Protein AF-A0A965Q3W1-F1 (afdb_monomer_lite)

Radius of gyration: 18.94 Å; chains: 1; bounding box: 45×27×51 Å

pLDDT: mean 90.98, std 9.0, range [43.03, 97.62]

Secondary structure (DSSP, 8-state):
---SEEEETTTTEEEETT--SPPPPGGGEEEESSSHHHHHTTPEEPTTT-TTS-HHHHHHHHHHHHHHHHHHHHH-TTS-HHHHHHHTT--HHHHHHHHHHHHSS-HHHHHHHHHTT-

Sequence (118 aa):
MPSAFYGVVTTRIFCRTGCPSRRPNPENVLYFSNINEPKKIGFRACKRCRPDLPSPALEEFQRQMTEDFVQLAISSPEKTIRQLAEELAVSRRQLERITVIVSGLTPRKLARREQSKL

Structure (mmCIF, N/CA/C/O backbone):
data_AF-A0A965Q3W1-F1
#
_entry.id   AF-A0A965Q3W1-F1
#
loop_
_atom_site.group_PDB
_atom_site.id
_atom_site.type_symbol
_atom_site.label_atom_id
_atom_site.label_alt_id
_atom_site.label_comp_id
_atom_site.label_asym_id
_atom_site.label_entity_id
_atom_site.label_seq_id
_atom_site.pdbx_PDB_ins_code
_atom_site.Cartn_x
_atom_site.Cartn_y
_atom_site.Cartn_z
_atom_site.occupancy
_atom_site.B_iso_or_equiv
_atom_site.auth_seq_id
_atom_site.auth_comp_id
_atom_site.auth_asym_id
_atom_site.auth_atom_id
_atom_site.pdbx_PDB_model_num
ATOM 1 N N . MET A 1 1 ? 27.103 -5.321 -6.025 1.00 43.03 1 MET A N 1
ATOM 2 C CA . MET A 1 1 ? 25.897 -4.692 -5.442 1.00 43.03 1 MET A CA 1
ATOM 3 C C . MET A 1 1 ? 24.711 -5.115 -6.297 1.00 43.03 1 MET A C 1
ATOM 5 O O . MET A 1 1 ? 24.743 -4.791 -7.479 1.00 43.03 1 MET A O 1
ATOM 9 N N . PRO A 1 2 ? 23.748 -5.916 -5.806 1.00 51.88 2 PRO A N 1
ATOM 10 C CA . PRO A 1 2 ? 22.623 -6.342 -6.635 1.00 51.88 2 PRO A CA 1
ATOM 11 C C . PRO A 1 2 ? 21.817 -5.112 -7.073 1.00 51.88 2 PRO A C 1
ATOM 13 O O . PRO A 1 2 ? 21.425 -4.295 -6.242 1.00 51.88 2 PRO A O 1
ATOM 16 N N . SER A 1 3 ? 21.624 -4.965 -8.382 1.00 62.41 3 SER A N 1
ATOM 17 C CA . SER A 1 3 ? 20.869 -3.878 -9.008 1.00 62.41 3 SER A CA 1
ATOM 18 C C . SER A 1 3 ? 19.485 -3.752 -8.369 1.00 62.41 3 SER A C 1
ATOM 20 O O . SER A 1 3 ? 18.779 -4.749 -8.256 1.00 62.41 3 SER A O 1
ATOM 22 N N . ALA A 1 4 ? 19.077 -2.550 -7.951 1.00 81.00 4 ALA A N 1
ATOM 23 C CA . ALA A 1 4 ? 17.806 -2.351 -7.244 1.00 81.00 4 ALA A CA 1
ATOM 24 C C . ALA A 1 4 ? 16.572 -2.657 -8.119 1.00 81.00 4 ALA A C 1
ATOM 26 O O . ALA A 1 4 ? 15.481 -2.910 -7.596 1.00 81.00 4 ALA A O 1
ATOM 27 N N . PHE A 1 5 ? 16.746 -2.663 -9.445 1.00 90.88 5 PHE A N 1
ATOM 28 C CA . PHE A 1 5 ? 15.678 -2.862 -10.412 1.00 90.88 5 PHE A CA 1
ATOM 29 C C . PHE A 1 5 ? 16.047 -3.894 -11.479 1.00 90.88 5 PHE A C 1
ATOM 31 O O . PHE A 1 5 ? 17.208 -4.053 -11.856 1.00 90.88 5 PHE A O 1
ATOM 38 N N . TYR A 1 6 ? 15.027 -4.566 -12.006 1.00 94.19 6 TYR A N 1
ATOM 39 C CA . TYR A 1 6 ? 15.139 -5.420 -13.185 1.00 94.19 6 TYR A CA 1
ATOM 40 C C . TYR A 1 6 ? 13.933 -5.214 -14.101 1.00 94.19 6 TYR A C 1
ATOM 42 O O . TYR A 1 6 ? 12.855 -4.859 -13.629 1.00 94.19 6 TYR A O 1
ATOM 50 N N . GLY A 1 7 ? 14.083 -5.442 -15.399 1.00 95.25 7 GLY A N 1
ATOM 51 C CA . GLY A 1 7 ? 13.005 -5.391 -16.378 1.00 95.25 7 GLY A CA 1
ATOM 52 C C . GLY A 1 7 ? 12.903 -6.665 -17.188 1.00 95.25 7 GLY A C 1
ATOM 53 O O . GLY A 1 7 ? 13.896 -7.334 -17.443 1.00 95.25 7 GLY A O 1
ATOM 54 N N . VAL A 1 8 ? 11.677 -6.992 -17.585 1.00 96.31 8 VAL A N 1
ATOM 55 C CA . VAL A 1 8 ? 11.358 -8.176 -18.380 1.00 96.31 8 VAL A CA 1
ATOM 56 C C . VAL A 1 8 ? 11.072 -7.749 -19.816 1.00 96.31 8 VAL A C 1
ATOM 58 O O . VAL A 1 8 ? 10.064 -7.085 -20.071 1.00 96.31 8 VAL A O 1
ATOM 61 N N . VAL A 1 9 ? 11.949 -8.126 -20.748 1.00 96.06 9 VAL A N 1
ATOM 62 C CA . VAL A 1 9 ? 11.941 -7.667 -22.150 1.00 96.06 9 VAL A CA 1
ATOM 63 C C . VAL A 1 9 ? 10.607 -7.956 -22.840 1.00 96.06 9 VAL A C 1
ATOM 65 O O . VAL A 1 9 ? 10.044 -7.066 -23.473 1.00 96.06 9 VAL A O 1
ATOM 68 N N . THR A 1 10 ? 10.054 -9.154 -22.641 1.00 95.44 10 THR A N 1
ATOM 69 C CA . THR A 1 10 ? 8.801 -9.603 -23.275 1.00 95.44 10 THR A CA 1
ATOM 70 C C . THR A 1 10 ? 7.576 -8.792 -22.861 1.00 95.44 10 THR A C 1
ATOM 72 O O . THR A 1 10 ? 6.654 -8.622 -23.650 1.00 95.44 10 THR A O 1
ATOM 75 N N . THR A 1 11 ? 7.552 -8.265 -21.634 1.00 95.31 11 THR A N 1
ATOM 76 C CA . THR A 1 11 ? 6.415 -7.473 -21.125 1.00 95.31 11 THR A CA 1
ATOM 77 C C . THR A 1 11 ? 6.678 -5.973 -21.132 1.00 95.31 11 THR A C 1
ATOM 79 O O . THR A 1 11 ? 5.744 -5.189 -20.947 1.00 95.31 11 THR A O 1
ATOM 82 N N . ARG A 1 12 ? 7.943 -5.565 -21.310 1.00 96.38 12 ARG A N 1
ATOM 83 C CA . ARG A 1 12 ? 8.416 -4.189 -21.105 1.00 96.38 12 ARG A CA 1
ATOM 84 C C . ARG A 1 12 ? 7.981 -3.636 -19.744 1.00 96.38 12 ARG A C 1
ATOM 86 O O . ARG A 1 12 ? 7.575 -2.482 -19.633 1.00 96.38 12 ARG A O 1
ATOM 93 N N . ILE A 1 13 ? 8.036 -4.464 -18.699 1.00 95.94 13 ILE A N 1
ATOM 94 C CA . ILE A 1 13 ? 7.747 -4.067 -17.313 1.00 95.94 13 ILE A CA 1
ATOM 95 C C . ILE A 1 13 ? 9.033 -4.125 -16.501 1.00 95.94 13 ILE A C 1
ATOM 97 O O . ILE A 1 13 ? 9.751 -5.121 -16.574 1.00 95.94 13 ILE A O 1
ATOM 101 N N . PHE A 1 14 ? 9.307 -3.086 -15.710 1.00 95.25 14 PHE A N 1
ATOM 102 C CA . PHE A 1 14 ? 10.391 -3.095 -14.730 1.00 95.25 14 PHE A CA 1
ATOM 103 C C . PHE A 1 14 ? 9.870 -3.133 -13.287 1.00 95.25 14 PHE A C 1
ATOM 105 O O . PHE A 1 14 ? 8.797 -2.611 -12.973 1.00 95.25 14 PHE A O 1
ATOM 112 N N . CYS A 1 15 ? 10.633 -3.784 -12.416 1.00 93.44 15 CYS A N 1
ATOM 113 C CA . CYS A 1 15 ? 10.303 -4.182 -11.053 1.00 93.44 15 CYS A CA 1
ATOM 114 C C . CYS A 1 15 ? 11.462 -3.858 -10.097 1.00 93.44 15 CYS A C 1
ATOM 116 O O . CYS A 1 15 ? 12.592 -3.662 -10.536 1.00 93.44 15 CYS A O 1
ATOM 118 N N . ARG A 1 16 ? 11.193 -3.869 -8.783 1.00 90.50 16 ARG A N 1
ATOM 119 C CA . ARG A 1 16 ? 12.235 -3.925 -7.740 1.00 90.50 16 ARG A CA 1
ATOM 120 C C . ARG A 1 16 ? 12.717 -5.355 -7.527 1.00 90.50 16 ARG A C 1
ATOM 122 O O . ARG A 1 16 ? 11.958 -6.307 -7.749 1.00 90.50 16 ARG A O 1
ATOM 129 N N . THR A 1 17 ? 13.933 -5.506 -7.015 1.00 87.44 17 THR A N 1
ATOM 130 C CA . THR A 1 17 ? 14.368 -6.764 -6.394 1.00 87.44 17 THR A CA 1
ATOM 131 C C . THR A 1 17 ? 13.389 -7.158 -5.279 1.00 87.44 17 THR A C 1
ATOM 133 O O . THR A 1 17 ? 12.936 -6.320 -4.505 1.00 87.44 17 THR A O 1
ATOM 136 N N . GLY A 1 18 ? 12.957 -8.424 -5.256 1.00 84.88 18 GLY A N 1
ATOM 137 C CA . GLY A 1 18 ? 11.928 -8.906 -4.317 1.00 84.88 18 GLY A CA 1
ATOM 138 C C . GLY A 1 18 ? 10.467 -8.689 -4.744 1.00 84.88 18 GLY A C 1
ATOM 139 O O . GLY A 1 18 ? 9.560 -8.960 -3.960 1.00 84.88 18 GLY A O 1
ATOM 140 N N . CYS A 1 19 ? 10.197 -8.233 -5.974 1.00 89.38 19 CYS A N 1
ATOM 141 C CA . CYS A 1 19 ? 8.823 -8.122 -6.477 1.00 89.38 19 CYS A CA 1
ATOM 142 C C . CYS A 1 19 ? 8.062 -9.469 -6.383 1.00 89.38 19 CYS A C 1
ATOM 144 O O . CYS A 1 19 ? 8.570 -10.479 -6.874 1.00 89.38 19 CYS A O 1
ATOM 146 N N . PRO A 1 20 ? 6.819 -9.497 -5.853 1.00 88.25 20 PRO A N 1
ATOM 147 C CA . PRO A 1 20 ? 6.011 -10.716 -5.728 1.00 88.25 20 PRO A CA 1
ATOM 148 C C . PRO A 1 20 ? 5.349 -11.150 -7.051 1.00 88.25 20 PRO A C 1
ATOM 150 O O . PRO A 1 20 ? 4.438 -11.980 -7.065 1.00 88.25 20 PRO A O 1
ATOM 153 N N . SER A 1 21 ? 5.707 -10.539 -8.185 1.00 90.25 21 SER A N 1
ATOM 154 C CA . SER A 1 21 ? 5.274 -11.023 -9.498 1.00 90.25 21 SER A CA 1
ATOM 155 C C . SER A 1 21 ? 5.876 -12.397 -9.795 1.00 90.25 21 SER A C 1
ATOM 157 O O . SER A 1 21 ? 6.910 -12.766 -9.240 1.00 90.25 21 SER A O 1
ATOM 159 N N . ARG A 1 22 ? 5.245 -13.148 -10.707 1.00 90.12 22 ARG A N 1
ATOM 160 C CA . ARG A 1 22 ? 5.805 -14.409 -11.209 1.00 90.12 22 ARG A CA 1
ATOM 161 C C . ARG A 1 22 ? 7.244 -14.170 -11.678 1.00 90.12 22 ARG A C 1
ATOM 163 O O . ARG A 1 22 ? 7.497 -13.184 -12.373 1.00 90.12 22 ARG A O 1
ATOM 170 N N . ARG A 1 23 ? 8.164 -15.055 -11.281 1.00 91.25 23 ARG A N 1
ATOM 171 C CA . ARG A 1 23 ? 9.571 -14.967 -11.687 1.00 91.25 23 ARG A CA 1
ATOM 172 C C . ARG A 1 23 ? 9.662 -15.079 -13.217 1.00 91.25 23 ARG A C 1
ATOM 174 O O . ARG A 1 23 ? 9.078 -16.015 -13.765 1.00 91.25 23 ARG A O 1
ATOM 181 N N . PRO A 1 24 ? 10.320 -14.128 -13.899 1.00 92.56 24 PRO A N 1
ATOM 182 C CA . PRO A 1 24 ? 10.532 -14.199 -15.340 1.00 92.56 24 PRO A CA 1
ATOM 183 C C . PRO A 1 24 ? 11.600 -15.242 -15.693 1.00 92.56 24 PRO A C 1
ATOM 185 O O . PRO A 1 24 ? 12.412 -15.613 -14.843 1.00 92.56 24 PRO A O 1
ATOM 188 N N . ASN A 1 25 ? 11.635 -15.665 -16.958 1.00 94.06 25 ASN A N 1
ATOM 189 C CA . ASN A 1 25 ? 12.760 -16.439 -17.484 1.00 94.06 25 ASN A CA 1
ATOM 190 C C . ASN A 1 25 ? 14.034 -15.578 -17.453 1.00 94.06 25 ASN A C 1
ATOM 192 O O . ASN A 1 25 ? 13.970 -14.444 -17.938 1.00 94.06 25 ASN A O 1
ATOM 196 N N . PRO A 1 26 ? 15.176 -16.091 -16.954 1.00 93.25 26 PRO A N 1
ATOM 197 C CA . PRO A 1 26 ? 16.417 -15.320 -16.826 1.00 93.25 26 PRO A CA 1
ATOM 198 C C . PRO A 1 26 ? 16.899 -14.679 -18.133 1.00 93.25 26 PRO A C 1
ATOM 200 O O . PRO A 1 26 ? 17.392 -13.558 -18.111 1.00 93.25 26 PRO A O 1
ATOM 203 N N . GLU A 1 27 ? 16.684 -15.349 -19.268 1.00 95.69 27 GLU A N 1
ATOM 204 C CA . GLU A 1 27 ? 17.036 -14.867 -20.615 1.00 95.69 27 GLU A CA 1
ATOM 205 C C . GLU A 1 27 ? 16.349 -13.543 -20.999 1.00 95.69 27 GLU A C 1
ATOM 207 O O . GLU A 1 27 ? 16.858 -12.780 -21.811 1.00 95.69 27 GLU A O 1
ATOM 212 N N . ASN A 1 28 ? 15.195 -13.251 -20.393 1.00 95.31 28 ASN A N 1
ATOM 213 C CA . ASN A 1 28 ? 14.383 -12.075 -20.688 1.00 95.31 28 ASN A CA 1
ATOM 214 C C . ASN A 1 28 ? 14.596 -10.946 -19.671 1.00 95.31 28 ASN A C 1
ATOM 216 O O . ASN A 1 28 ? 13.817 -9.989 -19.665 1.00 95.31 28 ASN A O 1
ATOM 220 N N . VAL A 1 29 ? 15.583 -11.063 -18.778 1.00 94.94 29 VAL A N 1
ATOM 221 C CA . VAL A 1 29 ? 15.814 -10.113 -17.684 1.00 94.94 29 VAL A CA 1
ATOM 222 C C . VAL A 1 29 ? 16.958 -9.162 -18.015 1.00 94.94 29 VAL A C 1
ATOM 224 O O . VAL A 1 29 ? 18.073 -9.583 -18.296 1.00 94.94 29 VAL A O 1
ATOM 227 N N . LEU A 1 30 ? 16.688 -7.864 -17.894 1.00 94.31 30 LEU A N 1
ATOM 228 C CA . LEU A 1 30 ? 17.694 -6.803 -17.884 1.00 94.31 30 LEU A CA 1
ATOM 229 C C . LEU A 1 30 ? 17.768 -6.192 -16.487 1.00 94.31 30 LEU A C 1
ATOM 231 O O . LEU A 1 30 ? 16.733 -5.951 -15.869 1.00 94.31 30 LEU A O 1
ATOM 235 N N . TYR A 1 31 ? 18.968 -5.921 -15.990 1.00 93.69 31 TYR A N 1
ATOM 236 C CA . TYR A 1 31 ? 19.173 -5.297 -14.682 1.00 93.69 31 TYR A CA 1
ATOM 237 C C . TYR A 1 31 ? 19.489 -3.811 -14.838 1.00 93.69 31 TYR A C 1
ATOM 239 O O . TYR A 1 31 ? 20.204 -3.425 -15.758 1.00 93.69 31 TYR A O 1
ATOM 247 N N . PHE A 1 32 ? 18.962 -2.988 -13.929 1.00 91.19 32 PHE A N 1
ATOM 248 C CA . PHE A 1 32 ? 19.119 -1.533 -13.963 1.00 91.19 32 PHE A CA 1
ATOM 249 C C . PHE A 1 32 ? 19.576 -1.001 -12.610 1.00 91.19 32 PHE A C 1
ATOM 251 O O . PHE A 1 32 ? 19.069 -1.403 -11.556 1.00 91.19 32 PHE A O 1
ATOM 258 N N . SER A 1 33 ? 20.516 -0.062 -12.642 1.00 86.56 33 SER A N 1
ATOM 259 C CA . SER A 1 33 ? 21.095 0.529 -11.431 1.00 86.56 33 SER A CA 1
ATOM 260 C C . SER A 1 33 ? 20.245 1.675 -10.888 1.00 86.56 33 SER A C 1
ATOM 262 O O . SER A 1 33 ? 20.291 1.968 -9.695 1.00 86.56 33 SER A O 1
ATOM 264 N N . ASN A 1 34 ? 19.426 2.302 -11.736 1.00 86.06 34 ASN A N 1
ATOM 265 C CA . ASN A 1 34 ? 18.491 3.348 -11.335 1.00 86.06 34 ASN A CA 1
ATOM 266 C C . ASN A 1 34 ? 17.117 3.188 -12.002 1.00 86.06 34 ASN A C 1
ATOM 268 O O . ASN A 1 34 ? 16.926 2.436 -12.953 1.00 86.06 34 ASN A O 1
ATOM 272 N N . ILE A 1 35 ? 16.145 3.937 -11.485 1.00 86.62 35 ILE A N 1
ATOM 273 C CA . ILE A 1 35 ? 14.749 3.896 -11.931 1.00 86.62 35 ILE A CA 1
ATOM 274 C C . ILE A 1 35 ? 14.507 4.542 -13.305 1.00 86.62 35 ILE A C 1
ATOM 276 O O . ILE A 1 35 ? 13.488 4.281 -13.948 1.00 86.62 35 ILE A O 1
ATOM 280 N N . ASN A 1 36 ? 15.416 5.407 -13.756 1.00 88.62 36 ASN A N 1
ATOM 281 C CA . ASN A 1 36 ? 15.239 6.197 -14.972 1.00 88.62 36 ASN A CA 1
ATOM 282 C C . ASN A 1 36 ? 15.715 5.447 -16.220 1.00 88.62 36 ASN A C 1
ATOM 284 O O . ASN A 1 36 ? 15.104 5.594 -17.275 1.00 88.62 36 ASN A O 1
ATOM 288 N N . GLU A 1 37 ? 16.748 4.614 -16.097 1.00 91.94 37 GLU A N 1
ATOM 289 C CA . GLU A 1 37 ? 17.242 3.716 -17.148 1.00 91.94 37 GLU A CA 1
ATOM 290 C C . GLU A 1 37 ? 16.121 2.933 -17.852 1.00 91.94 37 GLU A C 1
ATOM 292 O O . GLU A 1 37 ? 15.952 3.129 -19.057 1.00 91.94 37 GLU A O 1
ATOM 297 N N . PRO A 1 38 ? 15.289 2.127 -17.156 1.00 91.94 38 PRO A N 1
ATOM 298 C CA . PRO A 1 38 ? 14.248 1.339 -17.812 1.00 91.94 38 PRO A CA 1
ATOM 299 C C . PRO A 1 38 ? 13.194 2.217 -18.500 1.00 91.94 38 PRO A C 1
ATOM 301 O O . PRO A 1 38 ? 12.704 1.867 -19.574 1.00 91.94 38 PRO A O 1
ATOM 304 N N . LYS A 1 39 ? 12.865 3.385 -17.932 1.00 90.94 39 LYS A N 1
ATOM 305 C CA . LYS A 1 39 ? 11.900 4.317 -18.536 1.00 90.94 39 LYS A CA 1
ATOM 306 C C . LYS A 1 39 ? 12.405 4.864 -19.873 1.00 90.94 39 LYS A C 1
ATOM 308 O O . LYS A 1 39 ? 11.634 4.916 -20.827 1.00 90.94 39 LYS A O 1
ATOM 313 N N . LYS A 1 40 ? 13.695 5.215 -19.964 1.00 93.38 40 LYS A N 1
ATOM 314 C CA . LYS A 1 40 ? 14.314 5.737 -21.198 1.00 93.38 40 LYS A CA 1
ATOM 315 C C . LYS A 1 40 ? 14.257 4.741 -22.355 1.00 93.38 40 LYS A C 1
ATOM 317 O O . LYS A 1 40 ? 14.118 5.150 -23.500 1.00 93.38 40 LYS A O 1
ATOM 322 N N . ILE A 1 41 ? 14.311 3.445 -22.057 1.00 93.00 41 ILE A N 1
ATOM 323 C CA . ILE A 1 41 ? 14.209 2.370 -23.054 1.00 93.00 41 ILE A CA 1
ATOM 324 C C . ILE A 1 41 ? 12.776 1.818 -23.201 1.00 93.00 41 ILE A C 1
ATOM 326 O O . ILE A 1 41 ? 12.574 0.728 -23.741 1.00 93.00 41 ILE A O 1
ATOM 330 N N . GLY A 1 42 ? 11.764 2.551 -22.722 1.00 93.75 42 GLY A N 1
ATOM 331 C CA . GLY A 1 42 ? 10.348 2.261 -22.966 1.00 93.75 42 GLY A CA 1
ATOM 332 C C . GLY A 1 42 ? 9.716 1.208 -22.052 1.00 93.75 42 GLY A C 1
ATOM 333 O O . GLY A 1 42 ? 8.684 0.637 -22.405 1.00 93.75 42 GLY A O 1
ATOM 334 N N . PHE A 1 43 ? 10.304 0.912 -20.891 1.00 96.50 43 PHE A N 1
ATOM 335 C CA . PHE A 1 43 ? 9.679 0.025 -19.908 1.00 96.50 43 PHE A CA 1
ATOM 336 C C . PHE A 1 43 ? 8.696 0.798 -19.024 1.00 96.50 43 PHE A C 1
ATOM 338 O O . PHE A 1 43 ? 8.939 1.932 -18.609 1.00 96.50 43 PHE A O 1
ATOM 345 N N . ARG A 1 44 ? 7.594 0.140 -18.665 1.00 95.06 44 ARG A N 1
ATOM 346 C CA . ARG A 1 44 ? 6.582 0.646 -17.732 1.00 95.06 44 ARG A CA 1
ATOM 347 C C . ARG A 1 44 ? 6.825 0.109 -16.324 1.00 95.06 44 ARG A C 1
ATOM 349 O O . ARG A 1 44 ? 7.288 -1.016 -16.146 1.00 95.06 44 ARG A O 1
ATOM 356 N N . ALA A 1 45 ? 6.478 0.900 -15.315 1.00 93.88 45 ALA A N 1
ATOM 357 C CA . ALA A 1 45 ? 6.616 0.496 -13.920 1.00 93.88 45 ALA A CA 1
ATOM 358 C C . ALA A 1 45 ? 5.620 -0.612 -13.550 1.00 93.88 45 ALA A C 1
ATOM 360 O O . ALA A 1 45 ? 4.442 -0.576 -13.918 1.00 93.88 45 ALA A O 1
ATOM 361 N N . CYS A 1 46 ? 6.086 -1.605 -12.795 1.00 93.62 46 CYS A N 1
ATOM 362 C CA . CYS A 1 46 ? 5.235 -2.677 -12.303 1.00 93.62 46 CYS A CA 1
ATOM 363 C C . CYS A 1 46 ? 4.194 -2.158 -11.307 1.00 93.62 46 CYS A C 1
ATOM 365 O O . CYS A 1 46 ? 4.525 -1.594 -10.269 1.00 93.62 46 CYS A O 1
ATOM 367 N N . LYS A 1 47 ? 2.917 -2.457 -11.552 1.00 89.81 47 LYS A N 1
ATOM 368 C CA . LYS A 1 47 ? 1.818 -2.043 -10.665 1.00 89.81 47 LYS A CA 1
ATOM 369 C C . LYS A 1 47 ? 1.765 -2.802 -9.332 1.00 89.81 47 LYS A C 1
ATOM 371 O O . LYS A 1 47 ? 1.057 -2.354 -8.435 1.00 89.81 47 LYS A O 1
ATOM 376 N N . ARG A 1 48 ? 2.479 -3.934 -9.206 1.00 88.06 48 ARG A N 1
ATOM 377 C CA . ARG A 1 48 ? 2.530 -4.749 -7.976 1.00 88.06 48 ARG A CA 1
ATOM 378 C C . ARG A 1 48 ? 3.551 -4.222 -6.977 1.00 88.06 48 ARG A C 1
ATOM 380 O O . ARG A 1 48 ? 3.188 -3.951 -5.843 1.00 88.06 48 ARG A O 1
ATOM 387 N N . CYS A 1 49 ? 4.813 -4.086 -7.392 1.00 87.06 49 CYS A N 1
ATOM 388 C CA . CYS A 1 49 ? 5.862 -3.557 -6.517 1.00 87.06 49 CYS A CA 1
ATOM 389 C C . CYS A 1 49 ? 6.015 -2.033 -6.594 1.00 87.06 49 CYS A C 1
ATOM 391 O O . CYS A 1 49 ? 6.867 -1.507 -5.888 1.00 87.06 49 CYS A O 1
ATOM 393 N N . ARG A 1 50 ? 5.248 -1.355 -7.467 1.00 87.12 50 ARG A N 1
ATOM 394 C CA . ARG A 1 50 ? 5.211 0.108 -7.651 1.00 87.12 50 ARG A CA 1
ATOM 395 C C . ARG A 1 50 ? 6.600 0.748 -7.551 1.00 87.12 50 ARG A C 1
ATOM 397 O O . ARG A 1 50 ? 6.837 1.568 -6.665 1.00 87.12 50 ARG A O 1
ATOM 404 N N . PRO A 1 51 ? 7.559 0.338 -8.408 1.00 87.19 51 PRO A N 1
ATOM 405 C CA . PRO A 1 51 ? 8.927 0.826 -8.300 1.00 87.19 51 PRO A CA 1
ATOM 406 C C . PRO A 1 51 ? 9.006 2.345 -8.489 1.00 87.19 51 PRO A C 1
ATOM 408 O O . PRO A 1 51 ? 9.921 2.950 -7.943 1.00 87.19 51 PRO A O 1
ATOM 411 N N . ASP A 1 52 ? 8.036 2.915 -9.212 1.00 85.25 52 ASP A N 1
ATOM 412 C CA . ASP A 1 52 ? 7.780 4.328 -9.501 1.00 85.25 52 ASP A CA 1
ATOM 413 C C . ASP A 1 52 ? 7.389 5.184 -8.298 1.00 85.25 52 ASP A C 1
ATOM 415 O O . ASP A 1 52 ? 7.627 6.388 -8.340 1.00 85.25 52 ASP A O 1
ATOM 419 N N . LEU A 1 53 ? 6.835 4.592 -7.239 1.00 78.94 53 LEU A N 1
ATOM 420 C CA . LEU A 1 53 ? 6.535 5.323 -6.013 1.00 78.94 53 LEU A CA 1
ATOM 421 C C . LEU A 1 53 ? 7.775 5.336 -5.114 1.00 78.94 53 LEU A C 1
ATOM 423 O O . LEU A 1 53 ? 8.263 4.257 -4.764 1.00 78.94 53 LEU A O 1
ATOM 427 N N . PRO A 1 54 ? 8.307 6.502 -4.713 1.00 66.88 54 PRO A N 1
ATOM 428 C CA . PRO A 1 54 ? 9.409 6.539 -3.760 1.00 66.88 54 PRO A CA 1
ATOM 429 C C . PRO A 1 54 ? 9.004 5.811 -2.469 1.00 66.88 54 PRO A C 1
ATOM 431 O O . PRO A 1 54 ? 7.8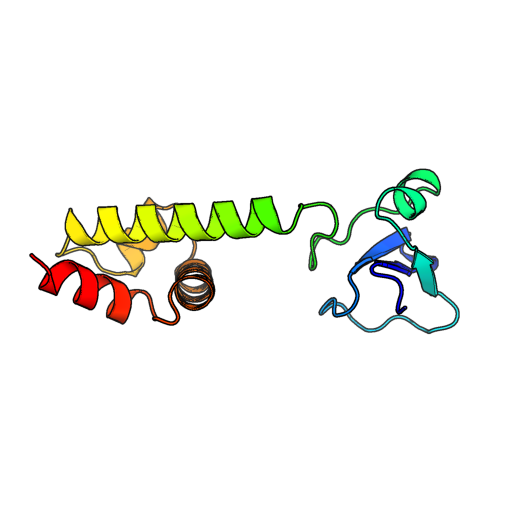79 5.984 -2.002 1.00 66.88 54 PRO A O 1
ATOM 434 N N . SER A 1 55 ? 9.904 4.992 -1.900 1.00 69.75 55 SER A N 1
ATOM 435 C CA . SER A 1 55 ? 9.656 4.327 -0.602 1.00 69.75 55 SER A CA 1
ATOM 436 C C . SER A 1 55 ? 9.186 5.325 0.465 1.00 69.75 55 SER A C 1
ATOM 438 O O . SER A 1 55 ? 8.150 5.060 1.070 1.00 69.75 55 SER A O 1
ATOM 440 N N . PRO A 1 56 ? 9.808 6.522 0.585 1.00 70.25 56 PRO A N 1
ATOM 441 C CA . PRO A 1 56 ? 9.353 7.538 1.532 1.00 70.25 56 PRO A CA 1
ATOM 442 C C . PRO A 1 56 ? 7.896 7.979 1.345 1.00 70.25 56 PRO A C 1
ATOM 444 O O . PRO A 1 56 ? 7.193 8.148 2.327 1.00 70.25 56 PRO A O 1
ATOM 447 N N . ALA A 1 57 ? 7.398 8.116 0.110 1.00 75.75 57 ALA A N 1
ATOM 448 C CA . ALA A 1 57 ? 6.012 8.541 -0.115 1.00 75.75 57 ALA A CA 1
ATOM 449 C C . ALA A 1 57 ? 4.995 7.453 0.257 1.00 75.75 57 ALA A C 1
ATOM 451 O O . ALA A 1 57 ? 3.899 7.757 0.720 1.00 75.75 57 ALA A O 1
ATOM 452 N N . LEU A 1 58 ? 5.346 6.178 0.053 1.00 79.75 58 LEU A N 1
ATOM 453 C CA . LEU A 1 58 ? 4.506 5.065 0.490 1.00 79.75 58 LEU A CA 1
ATOM 454 C C . LEU A 1 58 ? 4.504 4.938 2.018 1.00 79.75 58 LEU A C 1
ATOM 456 O O . LEU A 1 58 ? 3.449 4.701 2.598 1.00 79.75 58 LEU A O 1
ATOM 460 N N . GLU A 1 59 ? 5.669 5.081 2.648 1.00 84.38 59 GLU A N 1
ATOM 461 C CA . GLU A 1 59 ? 5.815 5.057 4.106 1.00 84.38 59 GLU A CA 1
ATOM 462 C C . GLU A 1 59 ? 5.048 6.210 4.759 1.00 84.38 59 GLU A C 1
ATOM 464 O O . GLU A 1 59 ? 4.301 5.978 5.706 1.00 84.38 59 GLU A O 1
ATOM 469 N N . GLU A 1 60 ? 5.157 7.420 4.208 1.00 88.81 60 GLU A N 1
ATOM 470 C CA . GLU A 1 60 ? 4.426 8.597 4.679 1.00 88.81 60 GLU A CA 1
ATOM 471 C C . GLU A 1 60 ? 2.913 8.403 4.559 1.00 88.81 60 GLU A C 1
ATOM 473 O O . GLU A 1 60 ? 2.182 8.563 5.530 1.00 88.81 60 GLU A O 1
ATOM 478 N N . PHE A 1 61 ? 2.435 7.938 3.400 1.00 89.38 61 PHE A N 1
ATOM 479 C CA . PHE A 1 61 ? 1.019 7.619 3.213 1.00 89.38 61 PHE A CA 1
ATOM 480 C C . PHE A 1 61 ? 0.516 6.588 4.236 1.00 89.38 61 PHE A C 1
ATOM 482 O O . PHE A 1 61 ? -0.590 6.706 4.759 1.00 89.38 61 PHE A O 1
ATOM 489 N N . GLN A 1 62 ? 1.314 5.557 4.526 1.00 92.62 62 GLN A N 1
ATOM 490 C CA . GLN A 1 62 ? 0.957 4.538 5.512 1.00 92.62 62 GLN A CA 1
ATOM 491 C C . GLN A 1 62 ? 0.901 5.110 6.933 1.00 92.62 62 GLN A C 1
ATOM 493 O O . GLN A 1 62 ? -0.007 4.745 7.687 1.00 92.62 62 GLN A O 1
ATOM 498 N N . ARG A 1 63 ? 1.842 5.993 7.295 1.00 94.06 63 ARG A N 1
ATOM 499 C CA . ARG A 1 63 ? 1.853 6.703 8.581 1.00 94.06 63 ARG A CA 1
ATOM 500 C C . ARG A 1 6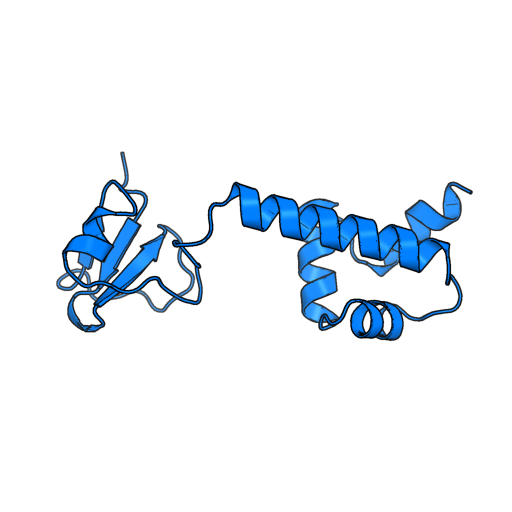3 ? 0.619 7.584 8.726 1.00 94.06 63 ARG A C 1
ATOM 502 O O . ARG A 1 63 ? -0.146 7.343 9.654 1.00 94.06 63 ARG A O 1
ATOM 509 N N . GLN A 1 64 ? 0.362 8.461 7.756 1.00 95.75 64 GLN A N 1
ATOM 510 C CA . GLN A 1 64 ? -0.807 9.342 7.755 1.00 95.75 64 GLN A CA 1
ATOM 511 C C . GLN A 1 64 ? -2.114 8.548 7.880 1.00 95.75 64 GLN A C 1
ATOM 513 O O . GLN A 1 64 ? -2.910 8.799 8.773 1.00 95.75 64 GLN A O 1
ATOM 518 N N . MET A 1 65 ? -2.292 7.493 7.076 1.00 96.38 65 MET A N 1
ATOM 519 C CA . MET A 1 65 ? -3.474 6.622 7.151 1.00 96.38 65 MET A CA 1
ATOM 520 C C . MET A 1 65 ? -3.641 5.957 8.531 1.00 96.38 65 MET A C 1
ATOM 522 O O . MET A 1 65 ? -4.758 5.703 8.980 1.00 96.38 65 MET A O 1
ATOM 526 N N . THR A 1 66 ? -2.533 5.634 9.206 1.00 97.31 66 THR A N 1
ATOM 527 C CA . THR A 1 66 ? -2.565 5.055 10.557 1.00 97.31 66 THR A CA 1
ATOM 528 C C . THR A 1 66 ? -2.940 6.105 11.602 1.00 97.31 66 THR A C 1
ATOM 530 O O . THR A 1 66 ? -3.693 5.792 12.522 1.00 97.31 66 THR A O 1
ATOM 533 N N . GLU A 1 67 ? -2.445 7.333 11.464 1.00 97.38 67 GLU A N 1
ATOM 534 C CA . GLU A 1 67 ? -2.789 8.460 12.334 1.00 97.38 67 GLU A CA 1
ATOM 535 C C . GLU A 1 67 ? -4.262 8.848 12.186 1.00 97.38 67 GLU A C 1
ATOM 537 O O . GLU A 1 67 ? -4.970 8.913 13.191 1.00 97.38 67 GLU A O 1
ATOM 542 N N . ASP A 1 68 ? -4.754 8.977 10.952 1.00 97.44 68 ASP A N 1
ATOM 543 C CA . ASP A 1 68 ? -6.160 9.262 10.650 1.00 97.44 68 ASP A CA 1
ATOM 544 C C . ASP A 1 68 ? -7.080 8.189 11.253 1.00 97.44 68 ASP A C 1
ATOM 546 O O . ASP A 1 68 ? -8.095 8.496 11.881 1.00 97.44 68 ASP A O 1
ATOM 550 N N . PHE A 1 69 ? -6.688 6.913 11.143 1.00 97.62 69 PHE A N 1
ATOM 551 C CA . PHE A 1 69 ? -7.392 5.810 11.795 1.00 97.62 69 PHE A CA 1
ATOM 552 C C . PHE A 1 69 ? -7.430 5.942 13.316 1.00 97.62 69 PHE A C 1
ATOM 554 O O . PHE A 1 69 ? -8.483 5.720 13.915 1.00 97.62 69 PHE A O 1
ATOM 561 N N . VAL A 1 70 ? -6.307 6.280 13.951 1.00 96.94 70 VAL A N 1
ATOM 562 C CA . VAL A 1 70 ? -6.248 6.449 15.408 1.00 96.94 70 VAL A CA 1
ATOM 563 C C . VAL A 1 70 ? -7.150 7.597 15.855 1.00 96.94 70 VAL A C 1
ATOM 565 O O . VAL A 1 70 ? -7.937 7.409 16.782 1.00 96.94 70 VAL A O 1
ATOM 568 N N . GLN A 1 71 ? -7.090 8.746 15.179 1.00 96.69 71 GLN A N 1
ATOM 569 C CA . GLN A 1 71 ? -7.930 9.901 15.504 1.00 96.69 71 GLN A CA 1
ATOM 570 C C . GLN A 1 71 ? -9.418 9.573 15.368 1.0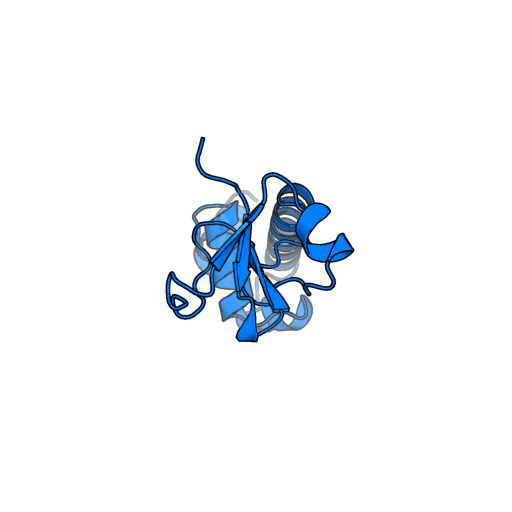0 96.69 71 GLN A C 1
ATOM 572 O O . GLN A 1 71 ? -10.207 9.860 16.269 1.00 96.69 71 GLN A O 1
ATOM 577 N N . LEU A 1 72 ? -9.800 8.900 14.282 1.00 96.38 72 LEU A N 1
ATOM 578 C CA . LEU A 1 72 ? -11.186 8.506 14.052 1.00 96.38 72 LEU A CA 1
ATOM 579 C C . LEU A 1 72 ? -11.673 7.452 15.061 1.00 96.38 72 LEU A C 1
ATOM 581 O O . LEU A 1 72 ? -12.815 7.496 15.515 1.00 96.38 72 LEU A O 1
ATOM 585 N N . ALA A 1 73 ? -10.808 6.513 15.451 1.00 95.75 73 ALA A N 1
ATOM 586 C CA . ALA A 1 73 ? -11.135 5.506 16.458 1.00 95.75 73 ALA A CA 1
ATOM 587 C C . ALA A 1 73 ? -11.303 6.104 17.864 1.00 95.75 73 ALA A C 1
ATOM 589 O O . ALA A 1 73 ? -12.074 5.571 18.662 1.00 95.75 73 ALA A O 1
ATOM 590 N N . ILE A 1 74 ? -10.584 7.185 18.182 1.00 95.50 74 ILE A N 1
ATOM 591 C CA . ILE A 1 74 ? -10.747 7.925 19.439 1.00 95.50 74 ILE A CA 1
ATOM 592 C C . ILE A 1 74 ? -12.051 8.728 19.425 1.00 95.50 74 ILE A C 1
ATOM 594 O O . ILE A 1 74 ? -12.778 8.714 20.415 1.00 95.50 74 ILE A O 1
ATOM 598 N N . SER A 1 75 ? -12.362 9.407 18.317 1.00 95.31 75 SER A N 1
ATOM 599 C CA . SER A 1 75 ? -13.546 10.270 18.223 1.00 95.31 75 SER A CA 1
ATOM 600 C C . SER A 1 75 ? -14.866 9.504 18.097 1.00 95.31 75 SER A C 1
ATOM 602 O O . SER A 1 75 ? -15.912 10.048 18.435 1.00 95.31 75 SER A O 1
ATOM 604 N N . SER A 1 76 ? -14.830 8.261 17.609 1.00 94.38 76 SER A N 1
ATOM 605 C CA . SER A 1 76 ? -16.010 7.410 17.392 1.00 94.38 76 SER A CA 1
ATOM 606 C C . SER A 1 76 ? -15.815 5.998 17.986 1.00 94.38 76 SER A C 1
ATOM 608 O O . SER A 1 76 ? -15.722 5.019 17.233 1.00 94.38 76 SER A O 1
ATOM 610 N N . PRO A 1 77 ? -15.700 5.846 19.321 1.00 92.50 77 PRO A N 1
ATOM 611 C CA . PRO A 1 77 ? -15.358 4.572 19.967 1.00 92.50 77 PRO A CA 1
ATOM 612 C C . PRO A 1 77 ? -16.407 3.464 19.778 1.00 92.50 77 PRO A C 1
ATOM 614 O O . PRO A 1 77 ? -16.084 2.279 19.878 1.00 92.50 77 PRO A O 1
ATOM 617 N N . GLU A 1 78 ? -17.654 3.827 19.489 1.00 93.81 78 GLU A N 1
ATOM 618 C CA . GLU A 1 78 ? -18.762 2.916 19.203 1.00 93.81 78 GLU A CA 1
ATOM 619 C C . GLU A 1 78 ? -18.708 2.301 17.794 1.00 93.81 78 GLU A C 1
ATOM 621 O O . GLU A 1 78 ? -19.337 1.266 17.547 1.00 93.81 78 GLU A O 1
ATOM 626 N N . LYS A 1 79 ? -17.949 2.897 16.861 1.00 94.81 79 LYS A N 1
ATOM 627 C CA . LYS A 1 79 ? -17.839 2.391 15.488 1.00 94.81 79 LYS A CA 1
ATOM 628 C C . LYS A 1 79 ? -16.994 1.122 15.430 1.00 94.81 79 LYS A C 1
ATOM 630 O O . LYS A 1 79 ? -15.919 0.986 16.011 1.00 94.81 79 LYS A O 1
ATOM 635 N N . THR A 1 80 ? -17.452 0.171 14.625 1.00 95.94 80 THR A N 1
ATOM 636 C CA . THR A 1 80 ? -16.680 -1.031 14.309 1.00 95.94 80 THR A CA 1
ATOM 637 C C . THR A 1 80 ? -15.486 -0.698 13.409 1.00 95.94 80 THR A C 1
ATOM 639 O O . THR A 1 80 ? -15.539 0.217 12.592 1.00 95.94 80 THR A O 1
ATOM 642 N N . ILE A 1 81 ? -14.439 -1.534 13.439 1.00 96.06 81 ILE A N 1
ATOM 643 C CA . ILE A 1 81 ? -13.285 -1.416 12.521 1.00 96.06 81 ILE A CA 1
ATOM 644 C C . ILE A 1 81 ? -13.714 -1.391 11.044 1.00 96.06 81 ILE A C 1
ATOM 646 O O . ILE A 1 81 ? -13.035 -0.798 10.213 1.00 96.06 81 ILE A O 1
ATOM 650 N N . ARG A 1 82 ? -14.839 -2.036 10.701 1.00 96.06 82 ARG A N 1
ATOM 651 C CA . ARG A 1 82 ? -15.381 -1.999 9.339 1.00 96.06 82 ARG A CA 1
ATOM 652 C C . ARG A 1 82 ? -15.857 -0.599 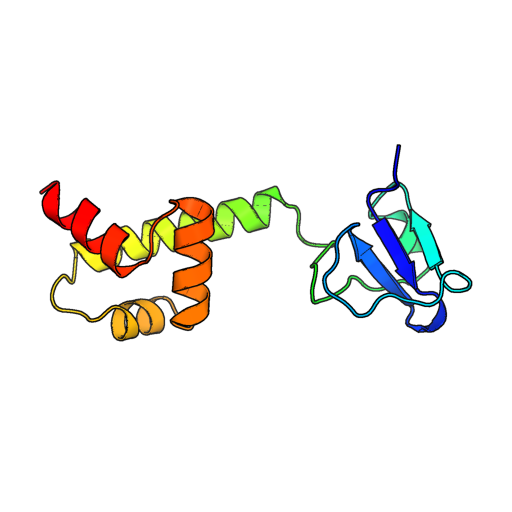8.960 1.00 96.06 82 ARG A C 1
ATOM 654 O O . ARG A 1 82 ? -15.467 -0.122 7.906 1.00 96.06 82 ARG A O 1
ATOM 661 N N . GLN A 1 83 ? -16.640 0.034 9.828 1.00 96.81 83 GLN A N 1
ATOM 662 C CA . GLN A 1 83 ? -17.160 1.385 9.604 1.00 96.81 83 GLN A CA 1
ATOM 663 C C . GLN A 1 83 ? -16.025 2.410 9.540 1.00 96.81 83 GLN A C 1
ATOM 665 O O . GLN A 1 83 ? -16.003 3.226 8.629 1.00 96.81 83 GLN A O 1
ATOM 670 N N . LEU A 1 84 ? -15.033 2.301 10.431 1.00 96.44 84 LEU A N 1
ATOM 671 C CA . LEU A 1 84 ? -13.845 3.164 10.402 1.00 96.44 84 LEU A CA 1
ATOM 672 C C . LEU A 1 84 ? -13.053 3.012 9.091 1.00 96.44 84 LEU A C 1
ATOM 674 O O . LEU A 1 84 ? -12.591 3.994 8.524 1.00 96.44 84 LEU A O 1
ATOM 678 N N . ALA A 1 85 ? -12.910 1.784 8.580 1.00 96.75 85 ALA A N 1
ATOM 679 C CA . ALA A 1 85 ? -12.239 1.544 7.302 1.00 96.75 85 ALA A CA 1
ATOM 680 C C . ALA A 1 85 ? -13.024 2.132 6.112 1.00 96.75 85 ALA A C 1
ATOM 682 O O . ALA A 1 85 ? -12.427 2.739 5.225 1.00 96.75 85 ALA A O 1
ATOM 683 N N . GLU A 1 86 ? -14.351 1.968 6.109 1.00 96.56 86 GLU A N 1
ATOM 684 C CA . GLU A 1 86 ? -15.246 2.531 5.089 1.00 96.56 86 GLU A CA 1
ATOM 685 C C . GLU A 1 86 ? -15.168 4.067 5.057 1.00 96.56 86 GLU A C 1
ATOM 687 O O . GLU A 1 86 ? -15.074 4.645 3.976 1.00 96.56 86 GLU A O 1
ATOM 692 N N . GLU A 1 87 ? -15.114 4.716 6.220 1.00 96.62 87 GLU A N 1
ATOM 693 C CA . GLU A 1 87 ? -14.995 6.175 6.357 1.00 96.62 87 GLU A CA 1
ATOM 694 C C . GLU A 1 87 ? -13.636 6.713 5.882 1.00 96.62 87 GLU A C 1
ATOM 696 O O . GLU A 1 87 ? -13.566 7.773 5.267 1.00 96.62 87 GLU A O 1
ATOM 701 N N . LEU A 1 88 ? -12.566 5.933 6.058 1.00 95.94 88 LEU A N 1
ATOM 702 C CA . LEU A 1 88 ? -11.235 6.221 5.506 1.00 95.94 88 LEU A CA 1
ATOM 703 C C . LEU A 1 88 ? -11.080 5.812 4.029 1.00 95.94 88 LEU A C 1
ATOM 705 O O . LEU A 1 88 ? -9.971 5.830 3.494 1.00 95.94 88 LEU A O 1
ATOM 709 N N . ALA A 1 89 ? -12.164 5.397 3.367 1.00 96.44 89 ALA A N 1
ATOM 710 C CA . ALA A 1 89 ? -12.170 4.925 1.982 1.00 96.44 89 ALA A CA 1
ATOM 711 C C . ALA A 1 89 ? -11.161 3.787 1.700 1.00 96.44 89 ALA A C 1
ATOM 713 O O . ALA A 1 89 ? -10.611 3.669 0.599 1.00 96.44 89 ALA A O 1
ATOM 714 N N . VAL A 1 90 ? -10.930 2.904 2.679 1.00 95.69 90 VAL A N 1
ATOM 715 C CA . VAL A 1 90 ? -10.037 1.744 2.552 1.00 95.69 90 VAL A CA 1
ATOM 716 C C . VAL A 1 90 ? -10.743 0.445 2.924 1.00 95.69 90 VAL A C 1
ATOM 718 O O . VAL A 1 90 ? -11.577 0.367 3.818 1.00 95.69 90 VAL A O 1
ATOM 721 N N . SER A 1 91 ? -10.378 -0.653 2.260 1.00 96.31 91 SER A N 1
ATOM 722 C CA . SER A 1 91 ? -10.874 -1.966 2.688 1.00 96.31 91 SER A CA 1
ATOM 723 C C . SER A 1 91 ? -10.320 -2.334 4.070 1.00 96.31 91 SER A C 1
ATOM 725 O O . SER A 1 91 ? -9.154 -2.062 4.369 1.00 96.31 91 SER A O 1
ATOM 727 N N . ARG A 1 92 ? -11.098 -3.075 4.870 1.00 95.69 92 ARG A N 1
ATOM 728 C CA . ARG A 1 92 ? -10.644 -3.628 6.161 1.00 95.69 92 ARG A CA 1
ATOM 729 C C . ARG A 1 92 ? -9.293 -4.337 6.086 1.00 95.69 92 ARG A C 1
ATOM 731 O O . ARG A 1 92 ? -8.445 -4.141 6.945 1.00 95.69 92 ARG A O 1
ATOM 738 N N . ARG A 1 93 ? -9.089 -5.152 5.049 1.00 95.50 93 ARG A N 1
ATOM 739 C CA . ARG A 1 93 ? -7.842 -5.900 4.844 1.00 95.50 93 ARG A CA 1
ATOM 740 C C . ARG A 1 93 ? -6.652 -4.969 4.616 1.00 95.50 93 ARG A C 1
ATOM 742 O O . ARG A 1 93 ? -5.550 -5.253 5.078 1.00 95.50 93 ARG A O 1
ATOM 749 N N . GLN A 1 94 ? -6.863 -3.884 3.873 1.00 94.31 94 GLN A N 1
ATOM 750 C CA . GLN A 1 94 ? -5.814 -2.906 3.611 1.00 94.31 94 GLN A CA 1
ATOM 751 C C . GLN A 1 94 ? -5.490 -2.103 4.871 1.00 94.31 94 GLN A C 1
ATOM 753 O O . GLN A 1 94 ? -4.313 -1.929 5.169 1.00 94.31 94 GLN A O 1
ATOM 758 N N . LEU A 1 95 ? -6.507 -1.705 5.639 1.00 96.62 95 LEU A N 1
ATOM 759 C CA . LEU A 1 95 ? -6.319 -1.068 6.940 1.00 96.62 95 LEU A CA 1
ATOM 760 C C . LEU A 1 95 ? -5.523 -1.975 7.889 1.00 96.62 95 LEU A C 1
ATOM 762 O O . LEU A 1 95 ? -4.499 -1.554 8.414 1.00 96.62 95 LEU A O 1
ATOM 766 N N . GLU A 1 96 ? -5.921 -3.245 8.030 1.00 96.31 96 GLU A N 1
ATOM 767 C CA . GLU A 1 96 ? -5.194 -4.241 8.833 1.00 96.31 96 GLU A CA 1
ATOM 768 C C . GLU A 1 96 ? -3.726 -4.365 8.413 1.00 96.31 96 GLU A C 1
ATOM 770 O O . GLU A 1 96 ? -2.836 -4.423 9.259 1.00 96.31 96 GLU A O 1
ATOM 775 N N . ARG A 1 97 ? -3.458 -4.374 7.105 1.00 94.75 97 ARG A N 1
ATOM 776 C CA . ARG A 1 97 ? -2.093 -4.434 6.583 1.00 94.75 97 ARG A CA 1
ATOM 777 C C . ARG A 1 97 ? -1.285 -3.190 6.949 1.00 94.75 97 ARG A C 1
ATOM 779 O O . ARG A 1 97 ? -0.149 -3.331 7.390 1.00 94.75 97 ARG A O 1
ATOM 786 N N . ILE A 1 98 ? -1.847 -2.002 6.738 1.00 95.12 98 ILE A N 1
ATOM 787 C CA . ILE A 1 98 ? -1.157 -0.727 6.961 1.00 95.12 98 ILE A CA 1
ATOM 788 C C . ILE A 1 98 ? -0.859 -0.531 8.450 1.00 95.12 98 ILE A C 1
ATOM 790 O O . ILE A 1 98 ? 0.294 -0.281 8.796 1.00 95.12 98 ILE A O 1
ATOM 794 N N . THR A 1 99 ? -1.835 -0.741 9.340 1.00 96.19 99 THR A N 1
ATOM 795 C CA . THR A 1 99 ? -1.611 -0.544 10.781 1.00 96.19 99 THR A CA 1
ATOM 796 C C . THR A 1 99 ? -0.554 -1.500 11.324 1.00 96.19 99 THR A C 1
ATOM 798 O O . THR A 1 99 ? 0.248 -1.100 12.166 1.00 96.19 99 THR A O 1
ATOM 801 N N . VAL A 1 100 ? -0.507 -2.747 10.839 1.00 96.25 100 VAL A N 1
ATOM 802 C CA . VAL A 1 100 ? 0.525 -3.714 11.246 1.00 96.25 100 VAL A CA 1
ATOM 803 C C . VAL A 1 100 ? 1.903 -3.291 10.741 1.00 96.25 100 VAL A C 1
ATOM 805 O O . VAL A 1 100 ? 2.857 -3.368 11.507 1.00 96.25 100 VAL A O 1
ATOM 808 N N . ILE A 1 101 ? 2.013 -2.813 9.496 1.00 92.88 101 ILE A N 1
ATOM 809 C CA . ILE A 1 101 ? 3.282 -2.313 8.944 1.00 92.88 101 ILE A CA 1
ATOM 810 C C . ILE A 1 101 ? 3.821 -1.142 9.773 1.00 92.88 101 ILE A C 1
ATOM 812 O O . ILE A 1 101 ? 5.008 -1.114 10.079 1.00 92.88 101 ILE A O 1
ATOM 816 N N . VAL A 1 102 ? 2.958 -0.193 10.142 1.00 94.19 102 VAL A N 1
ATOM 817 C CA . VAL A 1 102 ? 3.380 1.058 10.791 1.00 94.19 102 VAL A CA 1
ATOM 818 C C . VAL A 1 102 ? 3.560 0.906 12.300 1.00 94.19 102 VAL A C 1
ATOM 820 O O . VAL A 1 102 ? 4.525 1.414 12.861 1.00 94.19 102 VAL A O 1
ATOM 823 N N . SER A 1 103 ? 2.633 0.222 12.975 1.00 93.44 103 SER A N 1
ATOM 824 C CA . SER A 1 103 ? 2.562 0.180 14.446 1.00 93.44 103 SER A CA 1
ATOM 825 C C . SER A 1 103 ? 2.879 -1.188 15.058 1.00 93.44 103 SER A C 1
ATOM 827 O O . SER A 1 103 ? 2.965 -1.303 16.281 1.00 93.44 103 SER A O 1
ATOM 829 N N . GLY A 1 104 ? 2.981 -2.243 14.241 1.00 95.38 104 GLY A N 1
ATOM 830 C CA . GLY A 1 104 ? 3.090 -3.631 14.705 1.00 95.38 104 GLY A CA 1
ATOM 831 C C . GLY A 1 104 ? 1.792 -4.217 15.280 1.00 95.38 104 GLY A C 1
ATOM 832 O O . GLY A 1 104 ? 1.777 -5.370 15.710 1.00 95.38 104 GLY A O 1
ATOM 833 N N . LEU A 1 105 ? 0.690 -3.456 15.295 1.00 96.38 105 LEU A N 1
ATOM 834 C CA . LEU A 1 105 ? -0.584 -3.853 15.896 1.00 96.38 105 LEU A CA 1
ATOM 835 C C . LEU A 1 105 ? -1.708 -3.972 14.860 1.00 96.38 105 LEU A C 1
ATOM 837 O O . LEU A 1 105 ? -1.773 -3.251 13.863 1.00 96.38 105 LEU A O 1
ATOM 841 N N . THR A 1 106 ? -2.649 -4.881 15.129 1.00 96.25 106 THR A N 1
ATOM 842 C CA . THR A 1 106 ? -3.908 -4.941 14.376 1.00 96.25 106 THR A CA 1
ATOM 843 C C . THR A 1 106 ? -4.771 -3.716 14.699 1.00 96.25 106 THR A C 1
ATOM 845 O O . THR A 1 106 ? -4.676 -3.205 15.818 1.00 96.25 106 THR A O 1
ATOM 848 N N . PRO A 1 107 ? -5.678 -3.283 13.802 1.00 96.06 107 PRO A N 1
ATOM 849 C CA . PRO A 1 107 ? -6.488 -2.080 14.012 1.00 96.06 107 PRO A CA 1
ATOM 850 C C . PRO A 1 107 ? -7.259 -2.117 15.334 1.00 96.06 107 PRO A C 1
ATOM 852 O O . PRO A 1 107 ? -7.296 -1.140 16.069 1.00 96.06 107 PRO A O 1
ATOM 855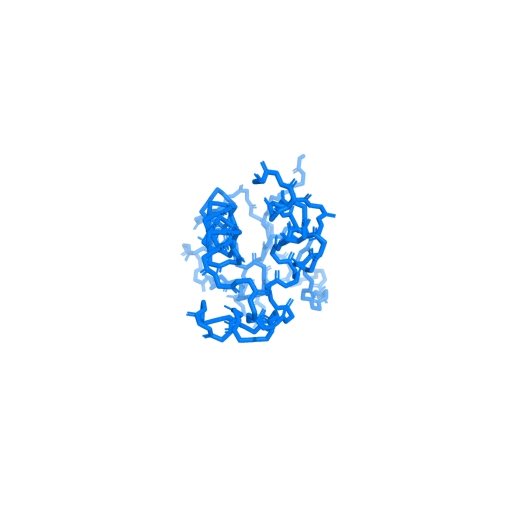 N N . ARG A 1 108 ? -7.799 -3.287 15.703 1.00 95.81 108 ARG A N 1
ATOM 856 C CA . ARG A 1 108 ? -8.525 -3.480 16.967 1.00 95.81 108 ARG A CA 1
ATOM 857 C C . ARG A 1 108 ? -7.633 -3.316 18.202 1.00 95.81 108 ARG A C 1
ATOM 859 O O . ARG A 1 108 ? -8.073 -2.734 19.187 1.00 95.81 108 ARG A O 1
ATOM 866 N N . LYS A 1 109 ? -6.404 -3.846 18.172 1.00 96.56 109 LYS A N 1
ATOM 867 C CA . LYS A 1 109 ? -5.446 -3.688 19.280 1.00 96.56 109 LYS A CA 1
ATOM 868 C C . LYS A 1 109 ? -4.957 -2.246 19.374 1.00 96.56 109 LYS A C 1
ATOM 870 O O . LYS A 1 109 ? -4.842 -1.732 20.479 1.00 96.56 109 LYS A O 1
ATOM 875 N N . LEU A 1 110 ? -4.699 -1.619 18.227 1.00 96.06 110 LEU A N 1
ATOM 876 C CA . LEU A 1 110 ? -4.260 -0.234 18.142 1.00 96.06 110 LEU A CA 1
ATOM 877 C C . LEU A 1 110 ? -5.332 0.717 18.689 1.00 96.06 110 LEU A C 1
ATOM 879 O O . LEU A 1 110 ? -5.044 1.446 19.628 1.00 96.06 110 LEU A O 1
ATOM 883 N N . ALA A 1 111 ? -6.574 0.627 18.201 1.00 94.88 111 ALA A N 1
ATOM 884 C CA . ALA A 1 111 ? -7.692 1.438 18.690 1.00 94.88 111 ALA A CA 1
ATOM 885 C C . ALA A 1 111 ? -7.880 1.298 20.206 1.00 94.88 111 ALA A C 1
ATOM 887 O O . ALA A 1 111 ? -7.885 2.295 20.917 1.00 94.88 111 ALA A O 1
ATOM 888 N N . ARG A 1 112 ? -7.926 0.060 20.722 1.00 94.25 112 ARG A N 1
ATOM 889 C CA . ARG A 1 112 ? -8.070 -0.187 22.164 1.00 94.25 112 ARG A CA 1
ATOM 890 C C . ARG A 1 112 ? -6.930 0.430 22.979 1.00 94.25 112 ARG A C 1
ATOM 892 O O . ARG A 1 112 ? -7.187 0.957 24.054 1.00 94.25 112 ARG A O 1
ATOM 899 N N . ARG A 1 113 ? -5.687 0.347 22.485 1.00 94.62 113 ARG A N 1
ATOM 900 C CA . ARG A 1 113 ? -4.504 0.913 23.153 1.00 94.62 113 ARG A CA 1
ATOM 901 C C . ARG A 1 113 ? -4.579 2.433 23.231 1.00 94.62 113 ARG A C 1
ATOM 903 O O . ARG A 1 113 ? -4.235 2.989 24.265 1.00 94.62 113 ARG A O 1
ATOM 910 N N . GLU A 1 114 ? -4.974 3.091 22.147 1.00 92.25 114 GLU A N 1
ATOM 911 C CA . GLU A 1 114 ? -5.047 4.554 22.113 1.00 92.25 114 GLU A CA 1
ATOM 912 C C . GLU A 1 114 ? -6.258 5.076 22.900 1.00 92.25 114 GLU A C 1
ATOM 914 O O . GLU A 1 114 ? -6.121 6.038 23.644 1.00 92.25 114 GLU A O 1
ATOM 919 N N . GLN A 1 115 ? -7.396 4.377 22.860 1.00 89.19 115 GLN A N 1
ATOM 920 C CA . GLN A 1 115 ? -8.571 4.700 23.680 1.00 89.19 115 GLN A CA 1
ATOM 921 C C . GLN A 1 115 ? -8.307 4.553 25.185 1.00 89.19 115 GLN A C 1
ATOM 923 O O . GLN A 1 115 ? -8.848 5.317 25.968 1.00 89.19 115 GLN A O 1
ATOM 928 N N . SER A 1 116 ? -7.473 3.594 25.607 1.00 86.31 116 SER A N 1
ATOM 929 C CA . SER A 1 116 ? -7.142 3.393 27.028 1.00 86.31 116 SER A CA 1
ATOM 930 C C . SER A 1 116 ? -6.138 4.396 27.608 1.00 86.31 116 SER A C 1
ATOM 932 O O . SER A 1 116 ? -5.806 4.293 28.784 1.00 86.31 116 SER A O 1
ATOM 934 N N . LYS A 1 117 ? -5.568 5.284 26.782 1.00 83.50 117 LYS A N 1
ATOM 935 C CA . LYS A 1 117 ? -4.635 6.334 27.232 1.00 83.50 117 LYS A CA 1
ATOM 936 C C . LYS A 1 117 ? -5.344 7.632 27.638 1.00 83.50 117 LYS A C 1
ATOM 938 O O . LYS A 1 117 ? -4.669 8.537 28.121 1.00 83.50 117 LYS A O 1
ATOM 943 N N . LEU A 1 118 ? -6.651 7.716 27.393 1.00 60.88 118 LEU A N 1
ATOM 944 C CA . LEU A 1 118 ? -7.547 8.779 27.849 1.00 60.88 118 LEU A CA 1
ATOM 945 C C . LEU A 1 118 ? -8.122 8.406 29.216 1.00 60.88 118 LEU A C 1
ATOM 947 O O . LEU A 1 118 ? -8.245 9.326 30.050 1.00 60.88 118 LEU A O 1
#

Foldseek 3Di:
DAAQKKAFQVQLEMAGVVFPP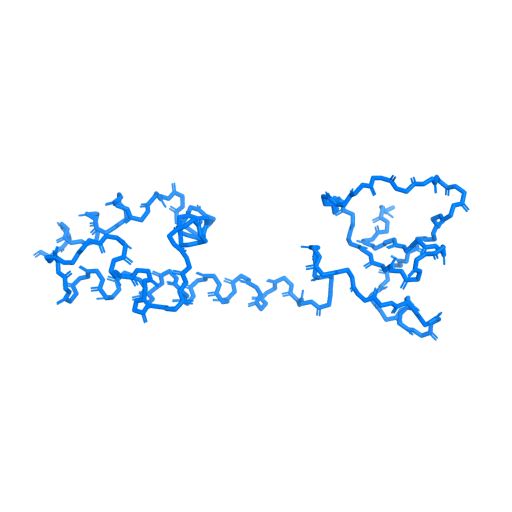DDDDPVRIDGDNDPVVSVVVPGDYDPRRPPVDPPVVVLVVLVVLLVQLLVVCQVCVVDDCCVSCVVSVHGQVVQQVSCCVNPVDGSVVSSVVSNVVD